Protein AF-A0A1G8TS94-F1 (afdb_monomer)

Secondary structure (DSSP, 8-state):
--------TTHHHHHHHIIIIIHHHHHHHHHHHHHHHHHHHHHHH-HHHHHS-HHHHHHHHIIIIIHHHHHHHHHHHHHH-S-HHHHHHHHHHHHHHHHHHHHHH-----TTTHHHHHHHHHHHHHHHHHHHHHHHIIIIIHHHHH-

Sequence (147 aa):
MFERWHRPGIETDREYLLRFGALPALATIVAMAVCFGAVAGVLFVRDGLIVDSVVTQVIALVVMYVVPLFVVGLWTGVRDGLAAAPALAASTTPIVVFVLALAAFGGPVLTAVESPLLVVGAVVFWSLVCGVGNVVGATVLGPRLRG

Solvent-accessible surface area (backbone atoms only — not comparable to full-atom values): 7584 Å² total; per-residue (Å²): 132,94,82,77,87,77,78,65,81,58,65,54,52,50,54,46,45,37,63,38,32,51,48,33,25,50,48,27,54,52,39,27,54,51,34,41,50,52,52,50,51,44,43,77,77,42,47,65,66,39,72,76,32,73,68,40,40,51,50,49,50,40,46,36,61,46,47,24,37,26,51,43,10,22,52,44,3,44,74,63,32,86,52,60,58,32,33,52,30,30,26,48,36,63,56,53,54,48,54,51,48,30,71,74,72,62,59,85,91,56,55,98,62,59,49,58,52,52,51,53,51,50,44,52,52,37,35,48,42,7,41,52,17,15,49,46,13,31,68,60,49,28,57,68,78,73,108

Nearest PDB structures (foldseek):
  5gas-assembly1_Q  TM=3.781E-01  e=9.360E+00  Thermus thermophilus

Radius of gyration: 18.82 Å; Cα contacts (8 Å, |Δi|>4): 164; chains: 1; bounding box: 49×45×59 Å

Organism: NCBI:txid890420

Foldseek 3Di:
DDPDPPDPPPVVVVVCCCLLAVVLLVQLVVQLVVLLVVLVVCCVVPVCQQPVDPVNVVVSCCSNQQVSLLQSLLVCLLVVNLDLSSLLNNLCNVLVVVVVCCVVPNDPPDDPPVVVVVSVVSSVVSSVSSNVSNNCNNPPVNVVVVD

Structure (mmCIF, N/CA/C/O backbone):
data_AF-A0A1G8TS94-F1
#
_entry.id   AF-A0A1G8TS94-F1
#
loop_
_atom_site.group_PDB
_atom_site.id
_atom_site.type_symbol
_atom_site.label_atom_id
_atom_site.label_alt_id
_atom_site.label_comp_id
_atom_site.label_asym_id
_atom_site.label_entity_id
_atom_site.label_seq_id
_atom_site.pdbx_PDB_ins_code
_atom_site.Cartn_x
_atom_site.Cartn_y
_atom_site.Cartn_z
_atom_site.occupancy
_atom_site.B_iso_or_equiv
_atom_site.auth_seq_id
_atom_site.auth_comp_id
_atom_site.auth_asym_id
_atom_site.auth_atom_id
_atom_site.pdbx_PDB_model_num
ATOM 1 N N . MET A 1 1 ? 27.772 4.750 -35.993 1.00 39.28 1 MET A N 1
ATOM 2 C CA . MET A 1 1 ? 26.896 5.598 -36.826 1.00 39.28 1 MET A CA 1
ATOM 3 C C . MET A 1 1 ? 25.478 5.347 -36.349 1.00 39.28 1 MET A C 1
ATOM 5 O O . MET A 1 1 ? 25.007 4.220 -36.415 1.00 39.28 1 MET A O 1
ATOM 9 N N . PHE A 1 2 ? 24.917 6.337 -35.659 1.00 48.34 2 PHE A N 1
ATOM 10 C CA . PHE A 1 2 ? 23.696 6.237 -34.865 1.00 48.34 2 PHE A CA 1
ATOM 11 C C . PHE A 1 2 ? 22.461 6.302 -35.766 1.00 48.34 2 PHE A C 1
ATOM 13 O O . PHE A 1 2 ? 21.890 7.368 -35.962 1.00 48.34 2 PHE A O 1
ATOM 20 N N . GLU A 1 3 ? 22.034 5.161 -36.292 1.00 53.28 3 GLU A N 1
ATOM 21 C CA . GLU A 1 3 ? 20.748 5.040 -36.976 1.00 53.28 3 GLU A CA 1
ATOM 22 C C . GLU A 1 3 ? 19.903 3.976 -36.294 1.00 53.28 3 GLU A C 1
ATOM 24 O O . GLU A 1 3 ? 19.966 2.792 -36.603 1.00 53.28 3 GLU A O 1
ATOM 29 N N . ARG A 1 4 ? 19.121 4.440 -35.319 1.00 39.97 4 ARG A N 1
ATOM 30 C CA . ARG A 1 4 ? 17.792 3.924 -34.975 1.00 39.97 4 ARG A CA 1
ATOM 31 C C . ARG A 1 4 ? 17.086 4.988 -34.140 1.00 39.97 4 ARG A C 1
ATOM 33 O O . ARG A 1 4 ? 16.790 4.812 -32.965 1.00 39.97 4 ARG A O 1
ATOM 40 N N . TRP A 1 5 ? 16.811 6.121 -34.780 1.00 50.12 5 TRP A N 1
ATOM 41 C CA . TRP A 1 5 ? 15.727 6.999 -34.352 1.00 50.12 5 TRP A CA 1
ATOM 42 C C . TRP A 1 5 ? 14.406 6.305 -34.686 1.00 50.12 5 TRP A C 1
ATOM 44 O O . TRP A 1 5 ? 13.736 6.627 -35.662 1.00 50.12 5 TRP A O 1
ATOM 54 N N . HIS A 1 6 ? 14.051 5.304 -33.886 1.00 45.97 6 HIS A N 1
ATOM 55 C CA . HIS A 1 6 ? 12.678 4.841 -33.826 1.00 45.97 6 HIS A CA 1
ATOM 56 C C . HIS A 1 6 ? 11.936 5.854 -32.951 1.00 45.97 6 HIS A C 1
ATOM 58 O O . HIS A 1 6 ? 12.112 5.876 -31.736 1.00 45.97 6 HIS A O 1
ATOM 64 N N . ARG A 1 7 ? 11.153 6.746 -33.566 1.00 56.31 7 ARG A N 1
ATOM 65 C CA . ARG A 1 7 ? 10.142 7.533 -32.851 1.00 56.31 7 ARG A CA 1
ATOM 66 C C . ARG A 1 7 ? 8.773 6.864 -33.018 1.00 56.31 7 ARG A C 1
ATOM 68 O O . ARG A 1 7 ? 8.095 7.161 -33.996 1.00 56.31 7 ARG A O 1
ATOM 75 N N . PRO A 1 8 ? 8.320 6.056 -32.046 1.00 45.66 8 PRO A N 1
ATOM 76 C CA . PRO A 1 8 ? 6.911 5.884 -31.725 1.00 45.66 8 PRO A CA 1
ATOM 77 C C . PRO A 1 8 ? 6.620 6.716 -30.465 1.00 45.66 8 PRO A C 1
ATOM 79 O O . PRO A 1 8 ? 6.578 6.208 -29.348 1.00 45.66 8 PRO A O 1
ATOM 82 N N . GLY A 1 9 ? 6.539 8.038 -30.621 1.00 50.69 9 GLY A N 1
ATOM 83 C CA . GLY A 1 9 ? 6.660 8.984 -29.500 1.00 50.69 9 GLY A CA 1
ATOM 84 C C . GLY A 1 9 ? 5.403 9.237 -28.659 1.00 50.69 9 GLY A C 1
ATOM 85 O O . GLY A 1 9 ? 5.478 10.045 -27.751 1.00 50.69 9 GLY A O 1
ATOM 86 N N . ILE A 1 10 ? 4.253 8.617 -28.952 1.00 50.97 10 ILE A N 1
ATOM 87 C CA . ILE A 1 10 ? 3.003 8.849 -28.190 1.00 50.97 10 ILE A CA 1
ATOM 88 C C . ILE A 1 10 ? 2.403 7.536 -27.669 1.00 50.97 10 ILE A C 1
ATOM 90 O O . ILE A 1 10 ? 1.930 7.484 -26.535 1.00 50.97 10 ILE A O 1
ATOM 94 N N . GLU A 1 11 ? 2.466 6.447 -28.442 1.00 52.62 11 GLU A N 1
ATOM 95 C CA . GLU A 1 11 ? 2.015 5.126 -27.971 1.00 52.62 11 GLU A CA 1
ATOM 96 C C . GLU A 1 11 ? 2.919 4.559 -26.874 1.00 52.62 11 GLU A C 1
ATOM 98 O O . GLU A 1 11 ? 2.406 4.088 -25.859 1.00 52.62 11 GLU A O 1
ATOM 103 N N . THR A 1 12 ? 4.242 4.702 -27.016 1.00 60.91 12 THR A N 1
ATOM 104 C CA . THR A 1 12 ? 5.206 4.262 -25.994 1.00 60.91 12 THR A CA 1
ATOM 105 C C . THR A 1 12 ? 5.047 5.057 -24.701 1.00 60.91 12 THR A C 1
ATOM 107 O O . THR A 1 12 ? 5.072 4.471 -23.625 1.00 60.91 12 THR A O 1
ATOM 110 N N . ASP A 1 13 ? 4.803 6.369 -24.793 1.00 71.69 13 ASP A N 1
ATOM 111 C CA . ASP A 1 13 ? 4.583 7.221 -23.618 1.00 71.69 13 ASP A CA 1
ATOM 112 C C . ASP A 1 13 ? 3.267 6.883 -22.913 1.00 71.69 13 ASP A C 1
ATOM 114 O O . ASP A 1 13 ? 3.229 6.800 -21.688 1.00 71.69 13 ASP A O 1
ATOM 118 N N . ARG A 1 14 ? 2.184 6.617 -23.656 1.00 75.38 14 ARG A N 1
ATOM 119 C CA . ARG A 1 14 ? 0.903 6.215 -23.059 1.00 75.38 14 ARG A CA 1
ATOM 120 C C . ARG A 1 14 ? 1.000 4.859 -22.368 1.00 75.38 14 ARG A C 1
ATOM 122 O O . ARG A 1 14 ? 0.538 4.731 -21.238 1.00 75.38 14 ARG A O 1
ATOM 129 N N . GLU A 1 15 ? 1.574 3.852 -23.021 1.00 78.31 15 GLU A N 1
ATOM 130 C CA . GLU A 1 15 ? 1.735 2.521 -22.427 1.00 78.31 15 GLU A CA 1
ATOM 131 C C . GLU A 1 15 ? 2.671 2.562 -21.212 1.00 78.31 15 GLU A C 1
ATOM 133 O O . GLU A 1 15 ? 2.386 1.947 -20.183 1.00 78.31 15 GLU A O 1
ATOM 138 N N . TYR A 1 16 ? 3.729 3.372 -21.283 1.00 76.06 16 TYR A N 1
ATOM 139 C CA . TYR A 1 16 ? 4.635 3.616 -20.169 1.00 76.06 16 TYR A CA 1
ATOM 140 C C . TYR A 1 16 ? 3.926 4.299 -18.990 1.00 76.06 16 TYR A C 1
ATOM 142 O O . TYR A 1 16 ? 3.988 3.806 -17.865 1.00 76.06 16 TYR A O 1
ATOM 150 N N . LEU A 1 17 ? 3.182 5.383 -19.227 1.00 77.25 17 LEU A N 1
ATOM 151 C CA . LEU A 1 17 ? 2.414 6.076 -18.185 1.00 77.25 17 LEU A CA 1
ATOM 152 C C . LEU A 1 17 ? 1.328 5.183 -17.577 1.00 77.25 17 LEU A C 1
ATOM 154 O O . LEU A 1 17 ? 1.092 5.222 -16.368 1.00 77.25 17 LEU A O 1
ATOM 158 N N . LEU A 1 18 ? 0.682 4.348 -18.393 1.00 81.94 18 LEU A N 1
ATOM 159 C CA . LEU A 1 18 ? -0.291 3.377 -17.908 1.00 81.94 18 LEU A CA 1
ATOM 160 C C . LEU A 1 18 ? 0.378 2.339 -17.010 1.00 81.94 18 LEU A C 1
ATOM 162 O O . LEU A 1 18 ? -0.089 2.119 -15.898 1.00 81.94 18 LEU A O 1
ATOM 166 N N . ARG A 1 19 ? 1.479 1.732 -17.457 1.00 78.12 19 ARG A N 1
ATOM 167 C CA . ARG A 1 19 ? 2.147 0.641 -16.744 1.00 78.12 19 ARG A CA 1
ATOM 168 C C . ARG A 1 19 ? 2.864 1.099 -15.476 1.00 78.12 19 ARG A C 1
ATOM 170 O O . ARG A 1 19 ? 2.758 0.429 -14.455 1.00 78.12 19 ARG A O 1
ATOM 177 N N . PHE A 1 20 ? 3.567 2.226 -15.531 1.00 79.38 20 PHE A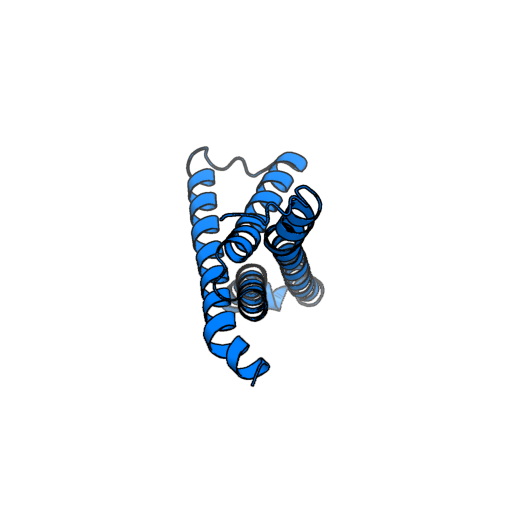 N 1
ATOM 178 C CA . PHE A 1 20 ? 4.391 2.718 -14.424 1.00 79.38 20 PHE A CA 1
ATOM 179 C C . PHE A 1 20 ? 3.678 3.749 -13.536 1.00 79.38 20 PHE A C 1
ATOM 181 O O . PHE A 1 20 ? 4.186 4.060 -12.462 1.00 79.38 20 PHE A O 1
ATOM 188 N N . GLY A 1 21 ? 2.512 4.260 -13.951 1.00 78.81 21 GLY A N 1
ATOM 189 C CA . GLY A 1 21 ? 1.735 5.258 -13.208 1.00 78.81 21 GLY A CA 1
ATOM 190 C C . GLY A 1 21 ? 0.310 4.807 -12.886 1.00 78.81 21 GLY A C 1
ATOM 191 O O . GLY A 1 21 ? -0.025 4.577 -11.724 1.00 78.81 21 GLY A O 1
ATOM 192 N N . ALA A 1 22 ? -0.541 4.666 -13.906 1.00 83.56 22 ALA A N 1
ATOM 193 C CA . ALA A 1 22 ? -1.978 4.455 -13.702 1.00 83.56 22 ALA A CA 1
ATOM 194 C C . ALA A 1 22 ? -2.327 3.076 -13.114 1.00 83.56 22 ALA A C 1
ATOM 196 O O . ALA A 1 22 ? -3.202 2.984 -12.257 1.00 83.56 22 ALA A O 1
ATOM 197 N N . LEU A 1 23 ? -1.657 2.004 -13.551 1.00 85.69 23 LEU A N 1
ATOM 198 C CA . LEU A 1 23 ? -1.927 0.643 -13.075 1.00 85.69 23 LEU A CA 1
ATOM 199 C C . LEU A 1 23 ? -1.571 0.466 -11.591 1.00 85.69 23 LEU A C 1
ATOM 201 O O . LEU A 1 23 ? -2.420 -0.032 -10.854 1.00 85.69 23 LEU A O 1
ATOM 205 N N . PRO A 1 24 ? -0.377 0.888 -11.122 1.00 85.00 24 PRO A N 1
ATOM 206 C CA . PRO A 1 24 ? -0.035 0.856 -9.701 1.00 85.00 24 PRO A CA 1
ATOM 207 C C . PRO A 1 24 ? -0.986 1.704 -8.855 1.00 85.00 24 PRO A C 1
ATOM 209 O O . PRO A 1 24 ? -1.444 1.248 -7.811 1.00 85.00 24 PRO A O 1
ATOM 212 N N . ALA A 1 25 ? -1.347 2.898 -9.335 1.00 84.69 25 ALA A N 1
ATOM 213 C CA . ALA A 1 25 ? -2.303 3.769 -8.657 1.00 84.69 25 ALA A CA 1
ATOM 214 C C . ALA A 1 25 ? -3.683 3.106 -8.510 1.00 84.69 25 ALA A C 1
ATOM 216 O O . ALA A 1 25 ? -4.236 3.032 -7.411 1.00 84.69 25 ALA A O 1
ATOM 217 N N . LEU A 1 26 ? -4.223 2.558 -9.603 1.00 86.75 26 LEU A N 1
ATOM 218 C CA . LEU A 1 26 ? -5.510 1.866 -9.591 1.00 86.75 26 LEU A CA 1
ATOM 219 C C . LEU A 1 26 ? -5.473 0.623 -8.694 1.00 86.75 26 LEU A C 1
ATOM 221 O O . LEU A 1 26 ? -6.419 0.384 -7.946 1.00 86.75 26 LEU A O 1
ATOM 225 N N . ALA A 1 27 ? -4.377 -0.139 -8.729 1.00 88.06 27 ALA A N 1
ATOM 226 C CA . ALA A 1 27 ? -4.184 -1.294 -7.861 1.00 88.06 27 ALA A CA 1
ATOM 227 C C . ALA A 1 27 ? -4.236 -0.899 -6.377 1.00 88.06 27 ALA A C 1
ATOM 229 O O . ALA A 1 27 ? -4.909 -1.577 -5.601 1.00 88.06 27 ALA A O 1
ATOM 230 N N . THR A 1 28 ? -3.613 0.223 -5.992 1.00 88.44 28 THR A N 1
ATOM 231 C CA . THR A 1 28 ? -3.721 0.764 -4.628 1.00 88.44 28 THR A CA 1
ATOM 232 C C . THR A 1 28 ? -5.154 1.113 -4.259 1.00 88.44 28 THR A C 1
ATOM 234 O O . THR A 1 28 ? -5.616 0.700 -3.197 1.00 88.44 28 THR A O 1
ATOM 237 N N . ILE A 1 29 ? -5.880 1.824 -5.127 1.00 87.12 29 ILE A N 1
ATOM 238 C CA . ILE A 1 29 ? -7.274 2.216 -4.858 1.00 87.12 29 ILE A CA 1
ATOM 239 C C . ILE A 1 29 ? -8.144 0.979 -4.630 1.00 87.12 29 ILE A C 1
ATOM 241 O O . ILE A 1 29 ? -8.881 0.915 -3.648 1.00 87.12 29 ILE A O 1
ATOM 245 N N . VAL A 1 30 ? -8.033 -0.019 -5.509 1.00 89.81 30 VAL A N 1
ATOM 246 C CA . VAL A 1 30 ? -8.808 -1.261 -5.407 1.00 89.81 30 VAL A CA 1
ATOM 247 C C . VAL A 1 30 ? -8.443 -2.029 -4.137 1.00 89.81 30 VAL A C 1
ATOM 249 O O . VAL A 1 30 ? -9.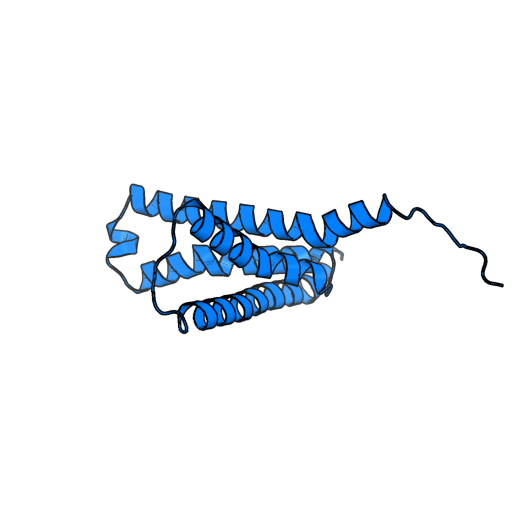338 -2.453 -3.409 1.00 89.81 30 VAL A O 1
ATOM 252 N N . ALA A 1 31 ? -7.152 -2.176 -3.829 1.00 89.44 31 ALA A N 1
ATOM 253 C CA . ALA A 1 31 ? -6.705 -2.881 -2.630 1.00 89.44 31 ALA A CA 1
ATOM 254 C C . ALA A 1 31 ? -7.211 -2.203 -1.346 1.00 89.44 31 ALA A C 1
ATOM 256 O O . ALA A 1 31 ? -7.710 -2.880 -0.446 1.00 89.44 31 ALA A O 1
ATOM 257 N N . MET A 1 32 ? -7.146 -0.869 -1.278 1.00 89.69 32 MET A N 1
ATOM 258 C CA . MET A 1 32 ? -7.693 -0.119 -0.148 1.00 89.69 32 MET A CA 1
ATOM 259 C C . MET A 1 32 ? -9.207 -0.295 -0.051 1.00 89.69 32 MET A C 1
ATOM 261 O O . MET A 1 32 ? -9.696 -0.644 1.018 1.00 89.69 32 MET A O 1
ATOM 265 N N . ALA A 1 33 ? -9.948 -0.139 -1.152 1.00 87.38 33 ALA A N 1
ATOM 266 C CA . ALA A 1 33 ? -11.402 -0.301 -1.156 1.00 87.38 33 ALA A CA 1
ATOM 267 C C . ALA A 1 33 ? -11.839 -1.685 -0.646 1.00 87.38 33 ALA A C 1
ATOM 269 O O . ALA A 1 33 ? -12.777 -1.783 0.145 1.00 87.38 33 ALA A O 1
ATOM 270 N N . VAL A 1 34 ? -11.129 -2.748 -1.039 1.00 90.88 34 VAL A N 1
ATOM 271 C CA . VAL A 1 34 ? -11.389 -4.115 -0.565 1.00 90.88 34 VAL A CA 1
ATOM 272 C C . VAL A 1 34 ? -11.140 -4.238 0.940 1.00 90.88 34 VAL A C 1
ATOM 274 O O . VAL A 1 34 ? -12.009 -4.726 1.662 1.00 90.88 34 VAL A O 1
ATOM 277 N N . CYS A 1 35 ? -9.988 -3.780 1.435 1.00 89.00 35 CYS A N 1
ATOM 278 C CA . CYS A 1 35 ? -9.656 -3.872 2.859 1.00 89.00 35 CYS A CA 1
ATOM 279 C C . CYS A 1 35 ? -10.589 -3.027 3.738 1.00 89.00 35 CYS A C 1
ATOM 281 O O . CYS A 1 35 ? -11.035 -3.497 4.785 1.00 89.00 35 CYS A O 1
ATOM 283 N N . PHE A 1 36 ? -10.942 -1.821 3.292 1.00 87.00 36 PHE A N 1
ATOM 284 C CA . PHE A 1 36 ? -11.947 -0.986 3.949 1.00 87.00 36 PHE A CA 1
ATOM 285 C C . PHE A 1 36 ? -13.318 -1.652 3.967 1.00 87.00 36 PHE A C 1
ATOM 287 O O . PHE A 1 36 ? -13.939 -1.722 5.023 1.00 87.00 36 PHE A O 1
ATOM 294 N N . GLY A 1 37 ? -13.781 -2.170 2.827 1.00 87.06 37 GLY A N 1
ATOM 295 C CA . GLY A 1 37 ? -15.069 -2.854 2.731 1.00 87.06 37 GLY A CA 1
ATOM 296 C C . GLY A 1 37 ? -15.148 -4.075 3.646 1.00 87.06 37 GLY A C 1
ATOM 297 O O . GLY A 1 37 ? -16.165 -4.281 4.303 1.00 87.06 37 GLY A O 1
ATOM 298 N N . ALA A 1 38 ? -14.061 -4.844 3.756 1.00 88.00 38 ALA A N 1
ATOM 299 C CA . ALA A 1 38 ? -13.984 -5.987 4.659 1.00 88.00 38 ALA A CA 1
ATOM 300 C C . ALA A 1 38 ? -14.114 -5.567 6.132 1.00 88.00 38 ALA A C 1
ATOM 302 O O . ALA A 1 38 ? -14.953 -6.106 6.852 1.00 88.00 38 ALA A O 1
ATOM 303 N N . VAL A 1 39 ? -13.329 -4.580 6.578 1.00 86.56 39 VAL A N 1
ATOM 304 C CA . VAL A 1 39 ? -13.382 -4.092 7.968 1.00 86.56 39 VAL A CA 1
ATOM 305 C C . VAL A 1 39 ? -14.726 -3.425 8.276 1.00 86.56 39 VAL A C 1
ATOM 307 O O . VAL A 1 39 ? -15.311 -3.686 9.325 1.00 86.56 39 VAL A O 1
ATOM 310 N N . ALA A 1 40 ? -15.262 -2.627 7.350 1.00 86.00 40 ALA A N 1
ATOM 311 C CA . ALA A 1 40 ? -16.584 -2.020 7.484 1.00 86.00 40 ALA A CA 1
ATOM 312 C C . ALA A 1 40 ? -17.690 -3.081 7.577 1.00 86.00 40 ALA A C 1
ATOM 314 O O . ALA A 1 40 ? -18.566 -2.983 8.431 1.00 86.00 40 ALA A O 1
ATOM 315 N N . GLY A 1 41 ? -17.628 -4.134 6.758 1.00 86.88 41 GLY A N 1
ATOM 316 C CA . GLY A 1 41 ? -18.554 -5.263 6.841 1.00 86.88 41 GLY A CA 1
ATOM 317 C C . GLY A 1 41 ? -18.518 -5.948 8.209 1.00 86.88 41 GLY A C 1
ATOM 318 O O . GLY A 1 41 ? -19.569 -6.256 8.765 1.00 86.88 41 GLY A O 1
ATOM 319 N N . VAL A 1 42 ? -17.329 -6.122 8.797 1.00 84.94 42 VAL A N 1
ATOM 320 C CA . VAL A 1 42 ? -17.197 -6.655 10.164 1.00 84.94 42 VAL A CA 1
ATOM 321 C C . VAL A 1 42 ? -17.842 -5.719 11.185 1.00 84.94 42 VAL A C 1
ATOM 323 O O . VAL A 1 42 ? -18.579 -6.205 12.037 1.00 84.94 42 VAL A O 1
ATOM 326 N N . LEU A 1 43 ? -17.646 -4.400 11.070 1.00 85.25 43 LEU A N 1
ATOM 327 C CA . LEU A 1 43 ? -18.302 -3.418 11.943 1.00 85.25 43 LEU A CA 1
ATOM 328 C C . LEU A 1 43 ? -19.833 -3.493 11.865 1.00 85.25 43 LEU A C 1
ATOM 330 O O . LEU A 1 43 ? -20.492 -3.428 12.897 1.00 85.25 43 LEU A O 1
ATOM 334 N N . PHE A 1 44 ? -20.403 -3.682 10.670 1.00 84.56 44 PHE A N 1
ATOM 335 C CA . PHE A 1 44 ? -21.857 -3.801 10.501 1.00 84.56 44 PHE A CA 1
ATOM 336 C C . PHE A 1 44 ? -22.448 -5.073 11.122 1.00 84.56 44 PHE A C 1
ATOM 338 O O . PHE A 1 44 ? -23.621 -5.083 11.488 1.00 84.56 44 PHE A O 1
ATOM 345 N N . VAL A 1 45 ? -21.666 -6.150 11.224 1.00 89.25 45 VAL A N 1
ATOM 346 C CA . VAL A 1 45 ? -22.136 -7.445 11.746 1.00 89.25 45 VAL A CA 1
ATOM 347 C C . VAL A 1 45 ? -21.792 -7.622 13.231 1.00 89.25 45 VAL A C 1
ATOM 349 O O . VAL A 1 45 ? -22.515 -8.311 13.952 1.00 89.25 45 VAL A O 1
ATOM 352 N N . ARG A 1 46 ? -20.672 -7.051 13.692 1.00 83.06 46 ARG A N 1
ATOM 353 C CA . ARG A 1 46 ? -20.097 -7.221 15.038 1.00 83.06 46 ARG A CA 1
ATOM 354 C C . ARG A 1 46 ? -19.328 -5.961 15.466 1.00 83.06 46 ARG A C 1
ATOM 356 O O . ARG A 1 46 ? -18.096 -5.972 15.501 1.00 83.06 46 ARG A O 1
ATOM 363 N N . ASP A 1 47 ? -20.039 -4.899 15.827 1.00 75.38 47 ASP A N 1
ATOM 364 C CA . ASP A 1 47 ? -19.442 -3.618 16.236 1.00 75.38 47 ASP A CA 1
ATOM 365 C C . ASP A 1 47 ? -18.462 -3.752 17.420 1.00 75.38 47 ASP A C 1
ATOM 367 O O . ASP A 1 47 ? -17.322 -3.286 17.336 1.00 75.38 47 ASP A O 1
ATOM 371 N N . GLY A 1 48 ? -18.842 -4.490 18.467 1.00 69.81 48 GLY A N 1
ATOM 372 C CA . GLY A 1 48 ? -18.040 -4.654 19.681 1.00 69.81 48 GLY A CA 1
ATOM 373 C C . GLY A 1 48 ? -16.706 -5.371 19.460 1.00 69.81 48 GLY A C 1
ATOM 374 O O . GLY A 1 48 ? -15.745 -5.160 20.193 1.00 69.81 48 GLY A O 1
ATOM 375 N N . LEU A 1 49 ? -16.571 -6.162 18.389 1.00 75.56 49 LEU A N 1
ATOM 376 C CA . LEU A 1 49 ? -15.314 -6.859 18.105 1.00 75.56 49 LEU A CA 1
ATOM 377 C C . LEU A 1 49 ? -14.187 -5.871 17.776 1.00 75.56 49 LEU A C 1
ATOM 379 O O . LEU A 1 49 ? -13.049 -6.085 18.187 1.00 75.56 49 LEU A O 1
ATOM 383 N N . ILE A 1 50 ? -14.492 -4.791 17.054 1.00 74.44 50 ILE A N 1
ATOM 384 C CA . ILE A 1 50 ? -13.502 -3.781 16.662 1.00 74.44 50 ILE A CA 1
ATOM 385 C C . ILE A 1 50 ? -13.506 -2.604 17.635 1.00 74.44 50 ILE A C 1
ATOM 387 O O . ILE A 1 50 ? -12.437 -2.089 17.935 1.00 74.44 50 ILE A O 1
ATOM 391 N N . VAL A 1 51 ? -14.662 -2.169 18.141 1.00 81.94 51 VAL A N 1
ATOM 392 C CA . VAL A 1 51 ? -14.738 -0.943 18.952 1.00 81.94 51 VAL A CA 1
ATOM 393 C C . VAL A 1 51 ? -14.268 -1.169 20.393 1.00 81.94 51 VAL A C 1
ATOM 395 O O . VAL A 1 51 ? -13.612 -0.286 20.941 1.00 81.94 51 VAL A O 1
ATOM 398 N N . ASP A 1 52 ? -14.487 -2.350 20.976 1.00 86.06 52 ASP A N 1
ATOM 3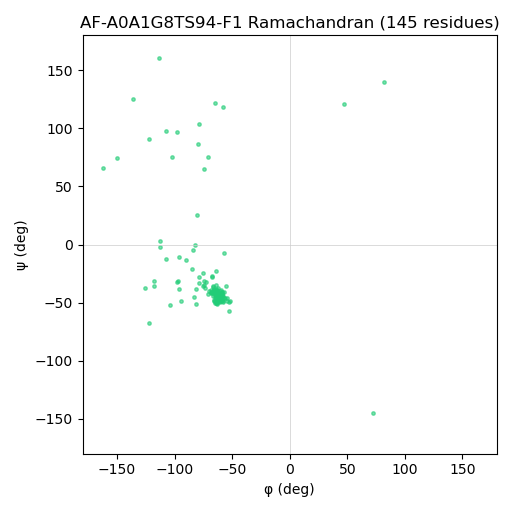99 C CA . ASP A 1 52 ? -14.265 -2.566 22.417 1.00 86.06 52 ASP A CA 1
ATOM 400 C C . ASP A 1 52 ? -12.810 -2.897 22.795 1.00 86.06 52 ASP A C 1
ATOM 402 O O . ASP A 1 52 ? -12.481 -3.021 23.976 1.00 86.06 52 ASP A O 1
ATOM 406 N N . SER A 1 53 ? -11.910 -3.052 21.820 1.00 87.69 53 SER A N 1
ATOM 407 C CA . SER A 1 53 ? -10.517 -3.426 22.075 1.00 87.69 53 SER A CA 1
ATOM 408 C C . SER A 1 53 ? -9.537 -2.609 21.243 1.00 87.69 53 SER A C 1
ATOM 410 O O . SER A 1 53 ? -9.562 -2.604 20.016 1.00 87.69 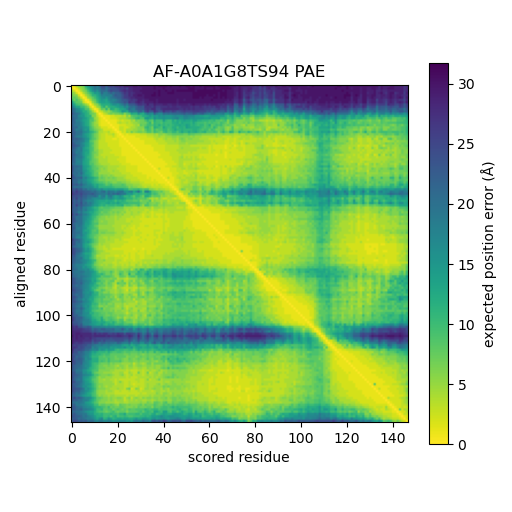53 SER A O 1
ATOM 412 N N . VAL A 1 54 ? -8.580 -1.975 21.926 1.00 90.19 54 VAL A N 1
ATOM 413 C CA . VAL A 1 54 ? -7.486 -1.221 21.288 1.00 90.19 54 VAL A CA 1
ATOM 414 C C . VAL A 1 54 ? -6.712 -2.101 20.303 1.00 90.19 54 VAL A C 1
ATOM 416 O O . VAL A 1 54 ? -6.306 -1.642 19.239 1.00 90.19 54 VAL A O 1
ATOM 419 N N . VAL A 1 55 ? -6.540 -3.388 20.618 1.00 88.69 55 VAL A N 1
ATOM 420 C CA . VAL A 1 55 ? -5.821 -4.329 19.750 1.00 88.69 55 VAL A CA 1
ATOM 421 C C . VAL A 1 55 ? -6.564 -4.532 18.432 1.00 88.69 55 VAL A C 1
ATOM 423 O O . VAL A 1 55 ? -5.943 -4.489 17.371 1.00 88.69 55 VAL A O 1
ATOM 426 N N . THR A 1 56 ? -7.883 -4.726 18.468 1.00 86.62 56 THR A N 1
ATOM 427 C CA . THR A 1 56 ? -8.666 -4.947 17.246 1.00 86.62 56 THR A CA 1
ATOM 428 C C . THR A 1 56 ? -8.812 -3.666 16.430 1.00 86.62 56 THR A C 1
ATOM 430 O O . THR A 1 56 ? -8.748 -3.744 15.205 1.00 86.62 56 THR A O 1
ATOM 433 N N . GLN A 1 57 ? -8.873 -2.490 17.067 1.00 84.62 57 GLN A N 1
ATOM 434 C CA . GLN A 1 57 ? -8.775 -1.197 16.375 1.00 84.62 57 GLN A CA 1
ATOM 435 C C . GLN A 1 57 ? -7.441 -1.039 15.637 1.00 84.62 57 GLN A C 1
ATOM 437 O O . GLN A 1 57 ? -7.424 -0.700 14.454 1.00 84.62 57 GLN A O 1
ATOM 442 N N . VAL A 1 58 ? -6.314 -1.328 16.297 1.00 89.25 58 VAL A N 1
ATOM 443 C CA . VAL A 1 58 ? -4.984 -1.250 15.669 1.00 89.25 58 VAL A CA 1
ATOM 444 C C . VAL A 1 58 ? -4.876 -2.230 14.502 1.00 89.25 58 VAL A C 1
ATOM 446 O O . VAL A 1 58 ? -4.417 -1.848 13.428 1.00 89.25 58 VAL A O 1
ATOM 449 N N . ILE A 1 59 ? -5.345 -3.469 14.669 1.00 88.25 59 ILE A N 1
ATOM 450 C CA . ILE A 1 59 ? -5.367 -4.460 13.585 1.00 88.25 59 ILE A CA 1
ATOM 451 C C . ILE A 1 59 ? -6.226 -3.965 12.418 1.00 88.25 59 ILE A C 1
ATOM 453 O O . ILE A 1 59 ? -5.787 -4.035 11.272 1.00 88.25 59 ILE A O 1
ATOM 457 N N . ALA A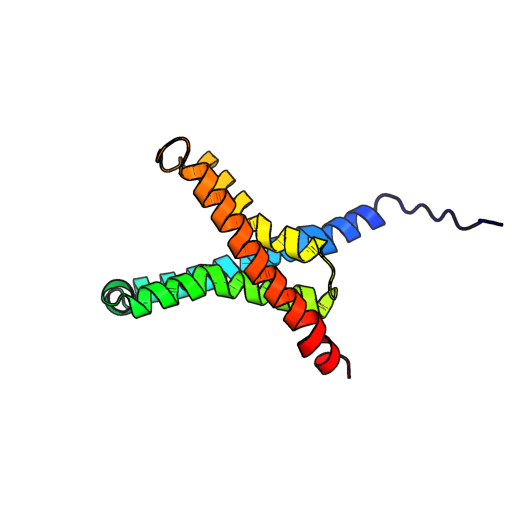 1 60 ? -7.414 -3.424 12.689 1.00 87.94 60 ALA A N 1
ATOM 458 C CA . ALA A 1 60 ? -8.293 -2.872 11.666 1.00 87.94 60 ALA A CA 1
ATOM 459 C C . ALA A 1 60 ? -7.602 -1.740 10.888 1.00 87.94 60 ALA A C 1
ATOM 461 O O . ALA A 1 60 ? -7.623 -1.741 9.658 1.00 87.94 60 ALA A O 1
ATOM 462 N N . LEU A 1 61 ? -6.919 -0.821 11.577 1.00 87.06 61 LEU A N 1
ATOM 463 C CA . LEU A 1 61 ? -6.145 0.248 10.940 1.00 87.06 61 LEU A CA 1
ATOM 464 C C . LEU A 1 61 ? -5.002 -0.304 10.077 1.00 87.06 61 LEU A C 1
ATOM 466 O O . LEU A 1 61 ? -4.823 0.128 8.939 1.00 87.06 61 LEU A O 1
ATOM 470 N N . VAL A 1 62 ? -4.255 -1.292 10.573 1.00 88.06 62 VAL A N 1
ATOM 471 C CA . VAL A 1 62 ? -3.189 -1.949 9.800 1.00 88.06 62 VAL A CA 1
ATOM 472 C C . VAL A 1 62 ? -3.758 -2.605 8.540 1.00 88.06 62 VAL A C 1
ATOM 474 O O . VAL A 1 62 ? -3.207 -2.426 7.453 1.00 88.06 62 VAL A O 1
ATOM 477 N N . VAL A 1 63 ? -4.883 -3.311 8.653 1.00 90.00 63 VAL A N 1
ATOM 478 C CA . VAL A 1 63 ? -5.549 -3.957 7.515 1.00 90.00 63 VAL A CA 1
ATOM 479 C C . VAL A 1 63 ? -6.049 -2.931 6.502 1.00 90.00 63 VAL A C 1
ATOM 481 O O . VAL A 1 63 ? -5.884 -3.146 5.307 1.00 90.00 63 VAL A O 1
ATOM 484 N N . MET A 1 64 ? -6.626 -1.814 6.944 1.00 87.44 64 MET A N 1
ATOM 485 C CA . MET A 1 64 ? -7.183 -0.799 6.043 1.00 87.44 64 MET A CA 1
ATOM 486 C C . MET A 1 64 ? -6.117 0.042 5.338 1.00 87.44 64 MET A C 1
ATOM 488 O O . MET A 1 64 ? -6.313 0.425 4.186 1.00 87.44 64 MET A O 1
ATOM 492 N N . TYR A 1 65 ? -4.999 0.336 6.009 1.00 84.69 65 TYR A N 1
ATOM 493 C CA . TYR A 1 65 ? -4.046 1.342 5.530 1.00 84.69 65 TYR A CA 1
ATOM 494 C C . TYR A 1 65 ? -2.652 0.799 5.213 1.00 84.69 65 TYR A C 1
ATOM 496 O O . TYR A 1 65 ? -2.000 1.318 4.314 1.00 84.69 65 TYR A O 1
ATOM 504 N N . VAL A 1 66 ? -2.168 -0.231 5.911 1.00 88.56 66 VAL A N 1
ATOM 505 C CA . VAL A 1 66 ? -0.792 -0.740 5.737 1.00 88.56 66 VAL A CA 1
ATOM 506 C C . VAL A 1 66 ? -0.759 -1.902 4.750 1.00 88.56 66 VAL A C 1
ATOM 508 O O . VAL A 1 66 ? 0.039 -1.900 3.812 1.00 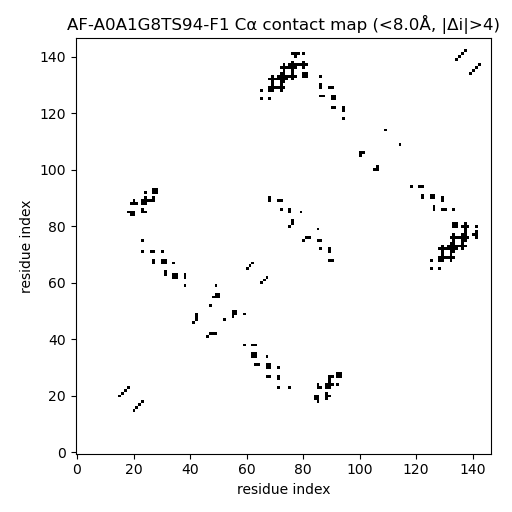88.56 66 VAL A O 1
ATOM 511 N N . VAL A 1 67 ? -1.646 -2.882 4.932 1.00 90.25 67 VAL A N 1
ATOM 512 C CA . VAL A 1 67 ? -1.693 -4.092 4.097 1.00 90.25 67 VAL A CA 1
ATOM 513 C C . VAL A 1 67 ? -1.859 -3.776 2.603 1.00 90.25 67 VAL A C 1
ATOM 515 O O . VAL A 1 67 ? -1.085 -4.328 1.820 1.00 90.25 67 VAL A O 1
ATOM 518 N N . PRO A 1 68 ? -2.763 -2.874 2.165 1.00 89.56 68 PRO A N 1
ATOM 519 C CA . PRO A 1 68 ? -2.953 -2.590 0.743 1.00 89.56 68 PRO A CA 1
ATOM 520 C C . PRO A 1 68 ? -1.682 -2.073 0.072 1.00 89.56 68 PRO A C 1
ATOM 522 O O . PRO A 1 68 ? -1.285 -2.568 -0.980 1.00 89.56 68 PRO A O 1
ATOM 525 N N . LEU A 1 69 ? -1.005 -1.118 0.714 1.00 89.50 69 LEU A N 1
ATOM 526 C CA . LEU A 1 69 ? 0.222 -0.514 0.198 1.00 89.50 69 LEU A CA 1
ATOM 527 C C . LEU A 1 69 ? 1.367 -1.516 0.145 1.00 89.50 69 LEU A C 1
ATOM 529 O O . LEU A 1 69 ? 2.119 -1.546 -0.826 1.00 89.50 69 LEU A O 1
ATOM 533 N N . PHE A 1 70 ? 1.479 -2.366 1.163 1.00 89.81 70 PHE A N 1
ATOM 534 C CA . PHE A 1 70 ? 2.488 -3.413 1.178 1.00 89.81 70 PHE A CA 1
ATOM 535 C C . PHE A 1 70 ? 2.250 -4.440 0.064 1.00 89.81 70 PHE A C 1
ATOM 537 O O . PHE A 1 70 ? 3.186 -4.805 -0.645 1.00 89.81 70 PHE A O 1
ATOM 544 N N . VAL A 1 71 ? 0.999 -4.866 -0.138 1.00 92.50 71 VAL A N 1
ATOM 545 C CA . VAL A 1 71 ? 0.609 -5.818 -1.191 1.00 92.50 71 VAL A CA 1
ATOM 546 C C . VAL A 1 71 ? 0.857 -5.243 -2.585 1.00 92.50 71 VAL A C 1
ATOM 548 O O . VAL A 1 71 ? 1.406 -5.933 -3.443 1.00 92.50 71 VAL A O 1
ATOM 551 N N . VAL A 1 72 ? 0.505 -3.978 -2.820 1.00 90.50 72 VAL A N 1
ATOM 552 C CA . VAL A 1 72 ? 0.754 -3.316 -4.111 1.00 90.50 72 VAL A CA 1
ATOM 553 C C . VAL A 1 72 ? 2.251 -3.103 -4.327 1.00 90.50 72 VAL A C 1
ATOM 555 O O . VAL A 1 72 ? 2.756 -3.347 -5.423 1.00 90.50 72 VAL A O 1
ATOM 558 N N . GLY A 1 73 ? 2.987 -2.748 -3.271 1.00 88.00 73 GLY A N 1
ATOM 559 C CA . GLY A 1 73 ? 4.444 -2.743 -3.261 1.00 88.00 73 GLY A CA 1
ATOM 560 C C . GLY A 1 73 ? 5.009 -4.0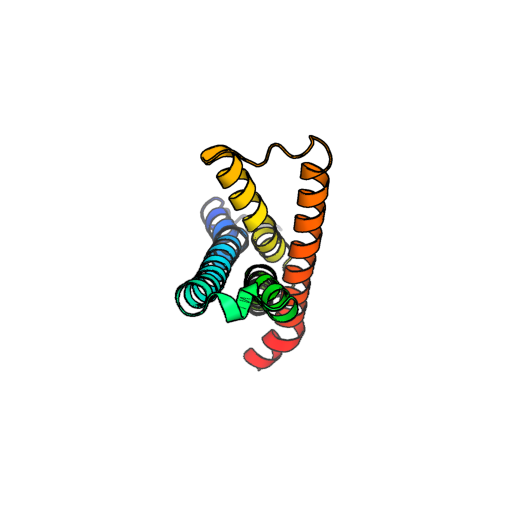87 -3.716 1.00 88.00 73 GLY A C 1
ATOM 561 O O . GLY A 1 73 ? 5.701 -4.145 -4.726 1.00 88.00 73 GLY A O 1
ATOM 562 N N . LEU A 1 74 ? 4.649 -5.184 -3.044 1.00 91.00 74 LEU A N 1
ATOM 563 C CA . LEU A 1 74 ? 5.065 -6.543 -3.416 1.00 91.00 74 LEU A CA 1
ATOM 564 C C . LEU A 1 74 ? 4.779 -6.848 -4.884 1.00 91.00 74 LEU A C 1
ATOM 566 O O . LEU A 1 74 ? 5.653 -7.318 -5.610 1.00 91.00 74 LEU A O 1
ATOM 570 N N . TRP A 1 75 ? 3.561 -6.559 -5.331 1.00 90.50 75 TRP A N 1
ATOM 571 C CA . TRP A 1 75 ? 3.121 -6.826 -6.692 1.00 90.50 75 TRP A CA 1
ATOM 572 C C . TRP A 1 75 ? 3.921 -6.033 -7.738 1.00 90.50 75 TRP A C 1
ATOM 574 O O . TRP A 1 75 ? 4.382 -6.629 -8.716 1.00 90.50 75 TRP A O 1
ATOM 584 N N . THR A 1 76 ? 4.160 -4.733 -7.517 1.00 89.25 76 THR A N 1
ATOM 585 C CA . THR A 1 76 ? 5.033 -3.927 -8.396 1.00 89.25 76 THR A CA 1
ATOM 586 C C . THR A 1 76 ? 6.467 -4.451 -8.385 1.00 89.25 76 THR A C 1
ATOM 588 O O . THR A 1 76 ? 7.083 -4.553 -9.441 1.00 89.25 76 THR A O 1
ATOM 591 N N . GLY A 1 77 ? 6.975 -4.878 -7.225 1.00 85.38 77 GLY A N 1
ATOM 592 C CA . GLY A 1 77 ? 8.308 -5.465 -7.087 1.00 85.38 77 GLY A CA 1
ATOM 593 C C . GLY A 1 77 ? 8.480 -6.743 -7.906 1.00 85.38 77 GLY A C 1
ATOM 594 O O . GLY A 1 77 ? 9.464 -6.910 -8.624 1.00 85.38 77 GLY A O 1
ATOM 595 N N . VAL A 1 78 ? 7.492 -7.640 -7.858 1.00 87.75 78 VAL A N 1
ATOM 596 C CA . VAL A 1 78 ? 7.507 -8.893 -8.632 1.00 87.75 78 VAL A CA 1
ATOM 597 C C . VAL A 1 78 ? 7.443 -8.634 -10.138 1.00 87.75 78 VAL A C 1
ATOM 599 O O . VAL A 1 78 ? 8.097 -9.337 -10.918 1.00 87.75 78 VAL A O 1
ATOM 602 N N . ARG A 1 79 ? 6.638 -7.657 -10.570 1.00 84.00 79 ARG A N 1
ATOM 603 C CA . ARG A 1 79 ? 6.396 -7.385 -11.994 1.00 84.00 79 ARG A CA 1
ATOM 604 C C . ARG A 1 79 ? 7.496 -6.556 -12.636 1.00 84.00 79 ARG A C 1
ATOM 606 O O . ARG A 1 79 ? 8.038 -6.963 -13.662 1.00 84.00 79 ARG A O 1
ATOM 613 N N . ASP A 1 80 ? 7.838 -5.438 -12.015 1.00 82.19 80 ASP A N 1
ATOM 614 C CA . ASP A 1 80 ? 8.675 -4.398 -12.611 1.00 82.19 80 ASP A CA 1
ATOM 615 C C . ASP A 1 80 ? 10.044 -4.270 -11.912 1.00 82.19 80 ASP A C 1
ATOM 617 O O . ASP A 1 80 ? 10.865 -3.436 -12.292 1.00 82.19 80 ASP A O 1
ATOM 621 N N . GLY A 1 81 ? 10.336 -5.130 -10.928 1.00 82.12 81 GLY A N 1
ATOM 622 C CA . GLY A 1 81 ? 11.600 -5.129 -10.194 1.00 82.12 81 GLY A CA 1
ATOM 623 C C . GLY A 1 81 ? 11.714 -3.934 -9.245 1.00 82.12 81 GLY A C 1
ATOM 624 O O . GLY A 1 81 ? 10.724 -3.479 -8.679 1.00 82.12 81 GLY A O 1
ATOM 625 N N . LEU A 1 82 ? 12.928 -3.400 -9.089 1.00 82.31 82 LEU A N 1
ATOM 626 C CA . LEU A 1 82 ? 13.226 -2.257 -8.208 1.00 82.31 82 LEU A CA 1
ATOM 627 C C . LEU A 1 82 ? 12.881 -0.891 -8.835 1.00 82.31 82 LEU A C 1
ATOM 629 O O . LEU A 1 82 ? 13.495 0.126 -8.513 1.00 82.31 82 LEU A O 1
ATOM 633 N N . ALA A 1 83 ? 11.935 -0.850 -9.775 1.00 77.94 83 ALA A N 1
ATOM 634 C CA . ALA A 1 83 ? 11.519 0.396 -10.401 1.00 77.94 83 ALA A CA 1
ATOM 635 C C . ALA A 1 83 ? 10.858 1.324 -9.363 1.00 77.94 83 ALA A C 1
ATOM 637 O O . ALA A 1 83 ? 9.844 0.980 -8.757 1.00 77.94 83 ALA A O 1
ATOM 638 N N . ALA A 1 84 ? 11.409 2.530 -9.190 1.00 71.81 84 ALA A N 1
ATOM 639 C CA . ALA A 1 84 ? 10.906 3.500 -8.214 1.00 71.81 84 ALA A CA 1
ATOM 640 C C . ALA A 1 84 ? 9.588 4.170 -8.645 1.00 71.81 84 ALA A C 1
ATOM 642 O O . ALA A 1 84 ? 8.760 4.498 -7.799 1.00 71.81 84 ALA A O 1
ATOM 643 N N . ALA A 1 85 ? 9.369 4.358 -9.952 1.00 74.38 85 ALA A N 1
ATOM 644 C CA . ALA A 1 85 ? 8.192 5.062 -10.469 1.00 74.38 85 ALA A CA 1
ATOM 645 C C . ALA A 1 85 ? 6.847 4.385 -10.099 1.00 74.38 85 ALA A C 1
ATOM 647 O O . ALA A 1 85 ? 5.983 5.084 -9.568 1.00 74.38 85 ALA A O 1
ATOM 648 N N . PRO A 1 86 ? 6.672 3.052 -10.244 1.00 73.06 86 PRO A N 1
ATOM 649 C CA . PRO A 1 86 ? 5.467 2.350 -9.791 1.00 73.06 86 PRO A CA 1
ATOM 650 C C . PRO A 1 86 ? 5.216 2.459 -8.290 1.00 73.06 86 PRO A C 1
ATOM 652 O O . PRO A 1 86 ? 4.074 2.631 -7.869 1.00 73.06 86 PRO A O 1
ATOM 655 N N . ALA A 1 87 ? 6.276 2.370 -7.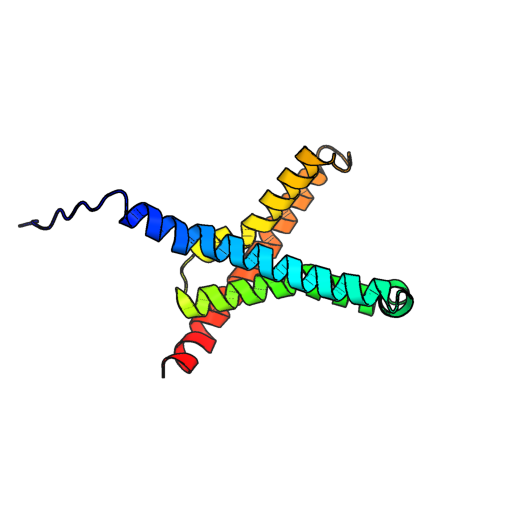482 1.00 73.00 87 ALA A N 1
ATOM 656 C CA . ALA A 1 87 ? 6.170 2.445 -6.030 1.00 73.00 87 ALA A CA 1
ATOM 657 C C . ALA A 1 87 ? 5.743 3.848 -5.570 1.00 73.00 87 ALA A C 1
ATOM 659 O O . ALA A 1 87 ? 4.882 3.974 -4.702 1.00 73.00 87 ALA A O 1
ATOM 660 N N . LEU A 1 88 ? 6.285 4.898 -6.198 1.00 74.69 88 LEU A N 1
ATOM 661 C CA . LEU A 1 88 ? 5.895 6.286 -5.934 1.00 74.69 88 LEU A CA 1
ATOM 662 C C . LEU A 1 88 ? 4.461 6.580 -6.387 1.00 74.69 88 LEU A C 1
ATOM 664 O O . LEU A 1 88 ? 3.711 7.238 -5.666 1.00 74.69 88 LEU A O 1
ATOM 668 N N . ALA A 1 89 ? 4.050 6.080 -7.556 1.00 77.19 89 ALA A N 1
ATOM 669 C CA . ALA A 1 89 ? 2.672 6.215 -8.021 1.00 77.19 89 ALA A CA 1
ATOM 670 C C . ALA A 1 89 ? 1.694 5.525 -7.053 1.00 77.19 89 ALA A C 1
ATOM 672 O O . ALA A 1 89 ? 0.706 6.123 -6.627 1.00 77.19 89 ALA A O 1
ATOM 673 N N . ALA A 1 90 ? 2.006 4.297 -6.630 1.00 77.94 90 ALA A N 1
ATOM 674 C CA . ALA A 1 90 ? 1.194 3.546 -5.681 1.00 77.94 90 ALA A CA 1
ATOM 675 C C . ALA A 1 90 ? 1.091 4.231 -4.306 1.00 77.94 90 ALA A C 1
ATOM 677 O O . ALA A 1 90 ? -0.003 4.266 -3.743 1.00 77.94 90 ALA A O 1
ATOM 678 N N . SER A 1 91 ? 2.184 4.792 -3.774 1.00 77.81 91 SER A N 1
ATOM 679 C CA . SER A 1 91 ? 2.206 5.382 -2.427 1.00 77.81 91 SER A CA 1
ATOM 680 C C . SER A 1 91 ? 1.587 6.774 -2.333 1.00 77.81 91 SER A C 1
ATOM 682 O O . SER A 1 91 ? 1.069 7.144 -1.280 1.00 77.81 91 SER A O 1
ATOM 684 N N . THR A 1 92 ? 1.620 7.550 -3.417 1.00 78.00 92 THR A N 1
ATOM 685 C CA . THR A 1 92 ? 1.065 8.916 -3.454 1.00 78.00 92 THR A CA 1
ATOM 686 C C . THR A 1 92 ? -0.432 8.944 -3.755 1.00 78.00 92 THR A C 1
ATOM 688 O O . THR A 1 92 ? -1.123 9.898 -3.393 1.00 78.00 92 THR A O 1
ATOM 691 N N . THR A 1 93 ? -0.964 7.876 -4.354 1.00 80.44 93 THR A N 1
ATOM 692 C CA . THR A 1 93 ? -2.374 7.779 -4.754 1.00 80.44 93 THR A CA 1
ATOM 693 C C . THR A 1 93 ? -3.369 8.036 -3.614 1.00 80.44 93 THR A C 1
ATOM 695 O O . THR A 1 93 ? -4.290 8.830 -3.814 1.00 80.44 93 THR A O 1
ATOM 698 N N . PRO A 1 94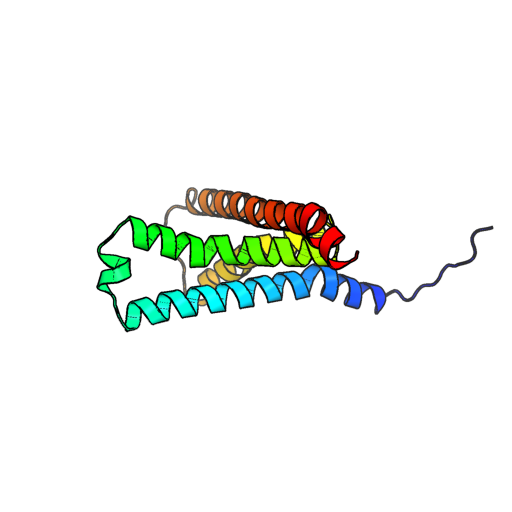 ? -3.216 7.464 -2.405 1.00 73.56 94 PRO A N 1
ATOM 699 C CA . PRO A 1 94 ? -4.196 7.680 -1.344 1.00 73.56 94 PRO A CA 1
ATOM 700 C C . PRO A 1 94 ? -4.207 9.128 -0.830 1.00 73.56 94 PRO A C 1
ATOM 702 O O . PRO A 1 94 ? -5.259 9.610 -0.420 1.00 73.56 94 PRO A O 1
ATOM 705 N N . ILE A 1 95 ? -3.083 9.860 -0.918 1.00 76.88 95 ILE A N 1
ATOM 706 C CA . ILE A 1 95 ? -3.044 11.300 -0.605 1.00 76.88 95 ILE A CA 1
ATOM 707 C C . ILE A 1 95 ? -3.868 12.085 -1.616 1.00 76.88 95 ILE A C 1
ATOM 709 O O . ILE A 1 95 ? -4.649 12.945 -1.226 1.00 76.88 95 ILE A O 1
ATOM 713 N N . VAL A 1 96 ? -3.730 11.775 -2.907 1.00 77.62 96 VAL A N 1
ATOM 714 C CA . VAL A 1 96 ? -4.509 12.439 -3.959 1.00 77.62 96 VAL A CA 1
ATOM 715 C C . VAL A 1 96 ? -6.000 12.185 -3.751 1.00 77.62 96 VAL A C 1
ATOM 717 O O . VAL A 1 96 ? -6.784 13.130 -3.756 1.00 77.62 96 VAL A O 1
ATOM 720 N N . VAL A 1 97 ? -6.392 10.933 -3.493 1.00 76.25 97 VAL A N 1
ATOM 721 C CA . VAL A 1 97 ? -7.790 10.574 -3.206 1.00 76.25 97 VAL A CA 1
ATOM 722 C C . VAL A 1 97 ? -8.301 11.299 -1.960 1.00 76.25 97 VAL A C 1
ATOM 724 O O . VAL A 1 97 ? -9.407 11.832 -1.982 1.00 76.25 97 VAL A O 1
ATOM 727 N N . PHE A 1 98 ? -7.492 11.381 -0.903 1.00 74.25 98 PHE A N 1
ATOM 728 C CA . PHE A 1 98 ? -7.844 12.099 0.320 1.00 74.25 98 PHE A CA 1
ATOM 729 C C . PHE A 1 98 ? -8.037 13.602 0.072 1.00 74.25 98 PHE A C 1
ATOM 731 O O . PHE A 1 98 ? -9.073 14.147 0.435 1.00 74.25 98 PHE A O 1
ATOM 738 N N . VAL A 1 99 ? -7.098 14.267 -0.610 1.00 74.81 99 VAL A N 1
ATOM 739 C CA . VAL A 1 99 ? -7.198 15.697 -0.960 1.00 74.81 99 VAL A CA 1
ATOM 740 C C . VAL A 1 99 ? -8.438 15.974 -1.813 1.00 74.81 99 VAL A C 1
ATOM 742 O O . VAL A 1 99 ? -9.164 16.929 -1.541 1.00 74.81 99 VAL A O 1
ATOM 745 N N . LEU A 1 100 ? -8.718 15.127 -2.809 1.00 74.94 100 LEU A N 1
ATOM 746 C CA . LEU A 1 100 ? -9.916 15.247 -3.644 1.00 74.94 100 LEU A CA 1
ATOM 747 C C . LEU A 1 100 ? -11.202 15.047 -2.834 1.00 74.94 100 LEU A C 1
ATOM 749 O O . LEU A 1 100 ? -12.160 15.792 -3.026 1.00 74.94 100 LEU A O 1
ATOM 753 N N . ALA A 1 101 ? -11.223 14.085 -1.910 1.00 67.94 101 ALA A N 1
ATOM 754 C CA . ALA A 1 101 ? -12.368 13.853 -1.035 1.00 67.94 101 ALA A CA 1
ATOM 755 C C . ALA A 1 101 ? -12.627 15.051 -0.109 1.00 67.94 101 ALA A C 1
ATOM 757 O O . ALA A 1 101 ? -13.769 15.491 0.010 1.00 67.94 101 ALA A O 1
ATOM 758 N N . LEU A 1 102 ? -11.580 15.635 0.483 1.00 70.12 102 LEU A N 1
ATOM 759 C CA . LEU A 1 102 ? -11.706 16.847 1.298 1.00 70.12 102 LEU A CA 1
ATOM 760 C C . LEU A 1 102 ? -12.209 18.039 0.475 1.00 70.12 102 LEU A C 1
ATOM 762 O O . LEU A 1 102 ? -13.046 18.803 0.952 1.00 70.12 102 LEU A O 1
ATOM 766 N N . ALA A 1 103 ? -11.727 18.192 -0.762 1.00 70.00 103 ALA A N 1
ATOM 767 C CA . ALA A 1 103 ? -12.177 19.250 -1.662 1.00 70.00 103 ALA A CA 1
ATOM 768 C C . ALA A 1 103 ? -13.648 19.078 -2.083 1.00 70.00 103 ALA A C 1
ATOM 770 O O . ALA A 1 103 ? -14.362 20.067 -2.222 1.00 70.00 103 ALA A O 1
ATOM 771 N N . ALA A 1 104 ? -14.104 17.836 -2.273 1.00 71.19 104 ALA A N 1
ATOM 772 C CA . ALA A 1 104 ? -15.459 17.529 -2.727 1.00 71.19 104 ALA A CA 1
ATOM 773 C C . ALA A 1 104 ? -16.510 17.554 -1.605 1.00 71.19 104 ALA A C 1
ATOM 775 O O . ALA A 1 104 ? -17.634 17.993 -1.837 1.00 71.19 104 ALA A O 1
ATOM 776 N N . PHE A 1 105 ? -16.166 17.081 -0.403 1.00 72.38 105 PHE A N 1
ATOM 777 C CA . PHE A 1 105 ? -17.123 16.868 0.694 1.00 72.38 105 PHE A CA 1
ATOM 778 C C . PHE A 1 105 ? -16.917 17.802 1.895 1.00 72.38 105 PHE A C 1
ATOM 780 O O . PHE A 1 105 ? -17.703 17.764 2.840 1.00 72.38 105 PHE A O 1
ATOM 787 N N . GLY A 1 106 ? -15.897 18.663 1.851 1.00 62.47 106 GLY A N 1
ATOM 788 C CA . GLY A 1 106 ? -15.464 19.462 2.993 1.00 62.47 106 GLY A CA 1
ATOM 789 C C . GLY A 1 106 ? -14.567 18.649 3.930 1.00 62.47 106 GLY A C 1
ATOM 790 O O . GLY A 1 106 ? -14.779 17.459 4.155 1.00 62.47 106 GLY A O 1
ATOM 791 N N . GLY A 1 107 ? -13.520 19.288 4.454 1.00 60.78 107 GLY A N 1
ATOM 792 C CA . GLY A 1 107 ? -12.513 18.645 5.299 1.00 60.78 107 GLY A CA 1
ATOM 793 C C . GLY A 1 107 ? -12.513 19.141 6.744 1.00 60.78 107 GLY A C 1
ATOM 794 O O . GLY A 1 107 ? -12.999 20.245 7.002 1.00 60.78 107 GLY A O 1
ATOM 795 N N . PRO A 1 108 ? -11.937 18.377 7.694 1.00 53.00 108 PRO A N 1
ATOM 796 C CA . PRO A 1 108 ? -11.736 18.858 9.052 1.00 53.00 108 PRO A CA 1
ATOM 797 C C . PRO A 1 108 ? -10.880 20.127 9.012 1.00 53.00 108 PRO A C 1
ATOM 799 O O . PRO A 1 108 ? -9.730 20.100 8.575 1.00 53.00 108 PRO A O 1
ATOM 802 N N . VAL A 1 109 ? -11.440 21.245 9.474 1.00 49.00 109 VAL A N 1
ATOM 803 C CA . VAL A 1 109 ? -10.723 22.507 9.698 1.00 49.00 109 VAL A CA 1
ATOM 804 C C . VAL A 1 109 ? -9.877 22.348 10.965 1.00 49.00 109 VAL A C 1
ATOM 806 O O . VAL A 1 109 ? -10.149 22.951 11.997 1.00 49.00 109 VAL A O 1
ATOM 809 N N . LEU A 1 110 ? -8.892 21.454 10.935 1.00 49.34 110 LEU A N 1
ATOM 810 C CA . LEU A 1 110 ? -7.975 21.237 12.049 1.00 49.34 110 LEU A CA 1
ATOM 811 C C . LEU A 1 110 ? -6.622 21.826 11.656 1.00 49.34 110 LEU A C 1
ATOM 813 O O . LEU A 1 110 ? -5.881 21.229 10.884 1.00 49.34 110 LEU A O 1
ATOM 817 N N . THR A 1 111 ? -6.417 23.058 12.140 1.00 48.88 111 THR A N 1
ATOM 818 C CA . THR A 1 111 ? -5.175 23.851 12.220 1.00 48.88 111 THR A CA 1
ATOM 819 C C . THR A 1 111 ? -4.318 23.897 10.939 1.00 48.88 111 THR A C 1
ATOM 821 O O . THR A 1 111 ? -3.795 22.906 10.436 1.00 48.88 111 THR A O 1
ATOM 824 N N . ALA A 1 112 ? -4.087 25.108 10.416 1.00 53.31 112 ALA A N 1
ATOM 825 C CA . ALA A 1 112 ? -3.380 25.348 9.148 1.00 53.31 112 ALA A CA 1
ATOM 826 C C . ALA A 1 112 ? -1.942 24.772 9.059 1.00 53.31 112 ALA A C 1
ATOM 828 O O . ALA A 1 112 ? -1.339 24.810 7.990 1.00 53.31 112 ALA A O 1
ATOM 829 N N . VAL A 1 113 ? -1.392 24.240 10.157 1.00 55.50 113 VAL A N 1
ATOM 830 C CA . VAL A 1 113 ? -0.015 23.733 10.266 1.00 55.50 113 VAL A CA 1
ATOM 831 C C . VAL A 1 113 ? 0.050 22.230 10.580 1.00 55.50 113 VAL A C 1
ATOM 833 O O . VAL A 1 113 ? 0.921 21.547 10.041 1.00 55.50 113 VAL A O 1
ATOM 836 N N . GLU A 1 114 ? -0.869 21.670 11.379 1.00 58.16 114 GLU A N 1
ATOM 837 C CA . GLU A 1 114 ? -0.833 20.233 11.712 1.00 58.16 114 GLU A CA 1
ATOM 838 C C . GLU A 1 114 ? -1.317 19.379 10.540 1.00 58.16 114 GLU A C 1
ATOM 840 O O . GLU A 1 114 ? -0.741 18.328 10.265 1.00 58.16 114 GLU A O 1
ATOM 845 N N . SER A 1 115 ? -2.305 19.866 9.784 1.00 63.41 115 SER A N 1
ATOM 846 C CA . SER A 1 115 ? -2.811 19.179 8.592 1.00 63.41 115 SER A CA 1
ATOM 847 C C . SER A 1 115 ? -1.711 18.918 7.540 1.00 63.41 115 SER A C 1
ATOM 849 O O . SER A 1 115 ? -1.555 17.767 7.126 1.00 63.41 115 SER A O 1
ATOM 851 N N . PRO A 1 116 ? -0.876 19.904 7.142 1.00 67.19 116 PRO A N 1
ATOM 852 C CA . PRO A 1 116 ? 0.273 19.653 6.267 1.00 67.19 116 PRO A CA 1
ATOM 853 C C . PRO A 1 116 ? 1.292 18.654 6.827 1.00 67.19 116 PRO A C 1
ATOM 855 O O . PRO A 1 116 ? 1.757 17.783 6.093 1.00 67.19 116 PRO A O 1
ATOM 858 N N . LEU A 1 117 ? 1.640 18.751 8.116 1.00 71.81 117 LEU A N 1
ATOM 859 C CA . LEU A 1 117 ? 2.622 17.856 8.740 1.00 71.81 117 LEU A CA 1
ATOM 860 C C . LEU A 1 117 ? 2.127 16.407 8.786 1.00 71.81 117 LEU A C 1
ATOM 862 O O . LEU A 1 117 ? 2.890 15.489 8.485 1.00 71.81 117 LEU A O 1
ATOM 866 N N . LEU A 1 118 ? 0.847 16.200 9.101 1.00 69.75 118 LEU A N 1
ATOM 867 C CA . LEU A 1 118 ? 0.216 14.881 9.088 1.00 69.75 118 LEU A CA 1
ATOM 868 C C . LEU A 1 118 ? 0.162 14.294 7.677 1.00 69.75 118 LEU A C 1
ATOM 870 O O . LEU A 1 118 ? 0.445 13.111 7.501 1.00 69.75 118 LEU A O 1
ATOM 874 N N . VAL A 1 119 ? -0.127 15.118 6.664 1.00 73.12 119 VAL A N 1
ATOM 875 C CA . VAL A 1 119 ? -0.086 14.689 5.259 1.00 73.12 119 VAL A CA 1
ATOM 876 C C . VAL A 1 119 ? 1.329 14.267 4.867 1.00 73.12 119 VAL A C 1
ATOM 878 O O . VAL A 1 119 ? 1.501 13.181 4.321 1.00 73.12 119 VAL A O 1
ATOM 881 N N . VAL A 1 120 ? 2.354 15.062 5.187 1.00 74.94 120 VAL A N 1
ATOM 882 C CA . VAL A 1 120 ? 3.756 14.706 4.905 1.00 74.94 120 VAL A CA 1
ATOM 883 C C . VAL A 1 120 ? 4.148 13.414 5.623 1.00 74.94 120 VAL A C 1
ATOM 885 O O . VAL A 1 120 ? 4.730 12.523 5.004 1.00 74.94 120 VAL A O 1
ATOM 888 N N . GLY A 1 121 ? 3.785 13.270 6.899 1.00 78.75 121 GLY A N 1
ATOM 889 C CA . GLY A 1 121 ? 4.016 12.047 7.666 1.00 78.75 121 GLY A CA 1
ATOM 890 C C . GLY A 1 121 ? 3.356 10.823 7.026 1.00 78.75 121 GLY A C 1
ATOM 891 O O . GLY A 1 121 ? 4.007 9.789 6.871 1.00 78.75 121 GLY A O 1
ATOM 892 N N . ALA A 1 122 ? 2.104 10.954 6.580 1.00 75.75 122 ALA A N 1
ATOM 893 C CA . ALA A 1 122 ? 1.386 9.896 5.874 1.00 75.75 122 ALA A CA 1
ATOM 894 C C . ALA A 1 122 ? 2.066 9.532 4.546 1.00 75.75 122 ALA A C 1
ATOM 896 O O . ALA A 1 122 ? 2.266 8.350 4.274 1.00 75.75 122 ALA A O 1
ATOM 897 N N . VAL A 1 123 ? 2.502 10.524 3.757 1.00 79.94 123 VAL A N 1
ATOM 898 C CA . VAL A 1 123 ? 3.232 10.302 2.495 1.00 79.94 123 VAL A CA 1
ATOM 899 C C . VAL A 1 123 ? 4.500 9.498 2.733 1.00 79.94 123 VAL A C 1
ATOM 901 O O . VAL A 1 123 ? 4.749 8.515 2.031 1.00 79.94 123 VAL A O 1
ATOM 904 N N . VAL A 1 124 ? 5.300 9.903 3.719 1.00 83.50 124 VAL A N 1
ATOM 905 C CA . VAL A 1 124 ? 6.559 9.231 4.048 1.00 83.50 124 VAL A CA 1
ATOM 906 C C . VAL A 1 124 ? 6.282 7.805 4.503 1.00 83.50 124 VAL A C 1
ATOM 908 O O . VAL A 1 124 ? 6.858 6.866 3.955 1.00 83.50 124 VAL A O 1
ATOM 911 N N . PHE A 1 125 ? 5.363 7.622 5.451 1.00 85.62 125 PHE A N 1
ATOM 912 C CA . PHE A 1 125 ? 5.029 6.307 5.983 1.00 85.62 125 PHE A CA 1
ATOM 913 C C . PHE A 1 125 ? 4.512 5.356 4.895 1.00 85.62 125 PHE A C 1
ATOM 915 O O . PHE A 1 125 ? 5.015 4.243 4.749 1.00 85.62 125 PHE A O 1
ATOM 922 N N . TRP A 1 126 ? 3.565 5.799 4.070 1.00 85.69 126 TRP A N 1
ATOM 923 C CA . TRP A 1 126 ? 3.001 4.990 2.989 1.00 85.69 126 TRP A CA 1
ATOM 924 C C . TRP A 1 126 ? 4.009 4.673 1.888 1.00 85.69 126 TRP A C 1
ATOM 926 O O . TRP A 1 126 ? 4.028 3.552 1.375 1.00 85.69 126 TRP A O 1
ATOM 936 N N . SER A 1 127 ? 4.895 5.617 1.571 1.00 83.06 127 SER A N 1
ATOM 937 C CA . SER A 1 127 ? 5.991 5.387 0.624 1.00 83.06 127 SER A CA 1
ATOM 938 C C . SER A 1 127 ? 6.988 4.364 1.147 1.00 83.06 127 SER A C 1
ATOM 940 O O . SER A 1 127 ? 7.428 3.509 0.382 1.00 83.06 127 SER A O 1
ATOM 942 N N . LEU A 1 128 ? 7.293 4.384 2.447 1.00 87.56 128 LEU A N 1
ATOM 943 C CA . LEU A 1 128 ? 8.139 3.368 3.071 1.00 87.56 128 LEU A CA 1
ATOM 944 C C . LEU A 1 128 ? 7.478 1.990 3.025 1.00 87.56 128 LEU A C 1
ATOM 946 O O . LEU A 1 128 ? 8.110 1.039 2.580 1.00 87.56 128 LEU A O 1
ATOM 950 N N . VAL A 1 129 ? 6.206 1.872 3.414 1.00 89.12 129 VAL A N 1
ATOM 951 C CA . VAL A 1 129 ? 5.478 0.590 3.384 1.00 89.12 129 VAL A CA 1
ATOM 952 C C . VAL A 1 129 ? 5.442 0.009 1.968 1.00 89.12 129 VAL A C 1
ATOM 954 O O . VAL A 1 129 ? 5.776 -1.162 1.765 1.00 89.12 129 VAL A O 1
ATOM 957 N N . CYS A 1 130 ? 5.089 0.830 0.977 1.00 87.56 130 CYS A N 1
ATOM 958 C CA . CYS A 1 130 ? 5.053 0.411 -0.420 1.00 87.56 130 CYS A CA 1
ATOM 959 C C . CYS A 1 130 ? 6.455 0.066 -0.948 1.00 87.56 130 CYS A C 1
ATOM 961 O O . CYS A 1 130 ? 6.625 -0.933 -1.646 1.00 87.56 130 CYS A O 1
ATOM 963 N N . GLY A 1 131 ? 7.471 0.855 -0.591 1.00 86.69 131 GLY A N 1
ATOM 964 C CA . GLY A 1 131 ? 8.863 0.620 -0.970 1.00 86.69 131 GLY A CA 1
ATOM 965 C C . GLY A 1 131 ? 9.421 -0.678 -0.388 1.00 86.69 131 GLY A C 1
ATOM 966 O O . GLY A 1 131 ? 10.031 -1.457 -1.114 1.00 86.69 131 GLY A O 1
ATOM 967 N N . VAL A 1 132 ? 9.150 -0.971 0.887 1.00 89.62 132 VAL A N 1
ATOM 968 C CA . VAL A 1 132 ? 9.526 -2.248 1.517 1.00 89.62 132 VAL A CA 1
ATOM 969 C C . VAL A 1 132 ? 8.837 -3.407 0.802 1.00 89.62 132 VAL A C 1
ATOM 971 O O . VAL A 1 132 ? 9.501 -4.382 0.456 1.00 89.62 132 VAL A O 1
ATOM 974 N N . GLY A 1 133 ? 7.536 -3.289 0.512 1.00 87.94 133 GLY A N 1
ATOM 975 C CA . GLY A 1 133 ? 6.824 -4.269 -0.306 1.00 87.94 133 GLY A CA 1
ATOM 976 C C . GLY A 1 133 ? 7.512 -4.482 -1.656 1.00 87.94 133 GLY A C 1
ATOM 977 O O . GLY A 1 133 ? 7.802 -5.615 -2.021 1.00 87.94 133 GLY A O 1
ATOM 978 N N . ASN A 1 134 ? 7.855 -3.407 -2.367 1.00 89.25 134 ASN A N 1
ATOM 979 C CA . ASN A 1 134 ? 8.531 -3.476 -3.663 1.00 89.25 134 ASN A CA 1
ATOM 980 C C . ASN A 1 134 ? 9.884 -4.189 -3.583 1.00 89.25 134 ASN A C 1
ATOM 982 O O . ASN A 1 134 ? 10.129 -5.120 -4.349 1.00 89.25 134 ASN A O 1
ATOM 986 N N . VAL A 1 135 ? 10.716 -3.841 -2.601 1.00 88.94 135 VAL A N 1
ATOM 987 C CA . VAL A 1 135 ? 12.011 -4.494 -2.381 1.00 88.94 135 VAL A CA 1
ATOM 988 C C . VAL A 1 135 ? 11.827 -5.985 -2.108 1.00 88.94 135 VAL A C 1
ATOM 990 O O . VAL A 1 135 ? 12.482 -6.806 -2.752 1.00 88.94 135 VAL A O 1
ATOM 993 N N . VAL A 1 136 ? 10.912 -6.364 -1.212 1.00 90.19 136 VAL A N 1
ATOM 994 C CA . VAL A 1 136 ? 10.630 -7.777 -0.903 1.00 90.19 136 VAL A CA 1
ATOM 995 C C . VAL A 1 136 ? 10.103 -8.512 -2.141 1.00 90.19 136 VAL A C 1
ATOM 997 O O . VAL A 1 136 ? 10.549 -9.619 -2.448 1.00 90.19 136 VAL A O 1
ATOM 1000 N N . GLY A 1 137 ? 9.203 -7.886 -2.897 1.00 87.75 137 GLY A N 1
ATOM 1001 C CA . GLY A 1 137 ? 8.642 -8.437 -4.126 1.00 87.75 137 GLY A CA 1
ATOM 1002 C C . GLY A 1 137 ? 9.713 -8.687 -5.182 1.00 87.75 137 GLY A C 1
ATOM 1003 O O . GLY A 1 137 ? 9.759 -9.767 -5.764 1.00 87.75 137 GLY A O 1
ATOM 1004 N N . ALA A 1 138 ? 10.615 -7.729 -5.384 1.00 87.00 138 ALA A N 1
ATOM 1005 C CA . ALA A 1 138 ? 11.665 -7.800 -6.393 1.00 87.00 138 ALA A CA 1
ATOM 1006 C C . ALA A 1 138 ? 12.796 -8.771 -6.027 1.00 87.00 138 ALA A C 1
ATOM 1008 O O . ALA A 1 138 ? 13.332 -9.443 -6.905 1.00 87.00 138 ALA A O 1
ATOM 1009 N N . THR A 1 139 ? 13.170 -8.847 -4.747 1.00 87.56 139 THR A N 1
ATOM 1010 C CA . THR A 1 139 ? 14.369 -9.584 -4.302 1.00 87.56 139 THR A CA 1
ATOM 1011 C C . THR A 1 139 ? 14.073 -10.982 -3.775 1.00 87.56 139 THR A C 1
ATOM 1013 O O . THR A 1 139 ? 14.892 -11.880 -3.944 1.00 87.56 139 THR A O 1
ATOM 1016 N N . VAL A 1 140 ? 12.910 -11.192 -3.156 1.00 89.31 140 VAL A N 1
ATOM 1017 C CA . VAL A 1 140 ? 12.564 -12.472 -2.523 1.00 89.31 140 VAL A CA 1
ATOM 1018 C C . VAL A 1 140 ? 11.583 -13.255 -3.382 1.00 89.31 140 VAL A C 1
ATOM 1020 O O . VAL A 1 140 ? 11.818 -14.427 -3.675 1.00 89.31 140 VAL A O 1
ATOM 1023 N N . LEU A 1 141 ? 10.473 -12.627 -3.779 1.00 85.19 141 LEU A N 1
ATOM 1024 C CA . LEU A 1 141 ? 9.378 -13.319 -4.462 1.00 85.19 141 LEU A CA 1
ATOM 1025 C C . LEU A 1 141 ? 9.624 -13.461 -5.970 1.00 85.19 141 LEU A C 1
ATOM 1027 O O . LEU A 1 141 ? 9.449 -14.543 -6.520 1.00 85.19 141 LEU A O 1
ATOM 1031 N N . GLY A 1 142 ? 10.067 -12.391 -6.632 1.00 81.69 142 GLY A N 1
ATOM 1032 C CA . GLY A 1 142 ? 10.313 -12.344 -8.075 1.00 81.69 142 GLY A CA 1
ATOM 1033 C C . GLY A 1 142 ? 11.233 -13.463 -8.579 1.00 81.69 142 GLY A C 1
ATOM 1034 O O . GLY A 1 142 ? 10.844 -14.161 -9.514 1.00 81.69 142 GLY A O 1
ATOM 1035 N N . PRO A 1 143 ? 12.402 -13.704 -7.955 1.00 82.06 143 PRO A N 1
ATOM 1036 C CA . PRO A 1 143 ? 13.297 -14.789 -8.353 1.00 82.06 143 PRO A CA 1
ATOM 1037 C C . PRO A 1 143 ? 12.684 -16.182 -8.167 1.00 82.06 143 PRO A C 1
ATOM 1039 O O . PRO A 1 143 ? 12.913 -17.058 -8.989 1.00 82.06 143 PRO A O 1
ATOM 1042 N N . ARG A 1 144 ? 11.869 -16.383 -7.122 1.00 83.62 144 ARG A N 1
ATOM 1043 C CA . ARG A 1 144 ? 11.227 -17.677 -6.820 1.00 83.62 144 ARG A CA 1
ATOM 1044 C C . ARG A 1 144 ? 10.053 -18.015 -7.734 1.00 83.62 144 ARG A C 1
ATOM 1046 O O . ARG A 1 144 ? 9.702 -19.176 -7.848 1.00 83.62 144 ARG A O 1
ATOM 1053 N N . LEU A 1 145 ? 9.420 -17.007 -8.328 1.00 77.56 145 LEU A N 1
ATOM 1054 C CA . LEU A 1 145 ? 8.296 -17.183 -9.253 1.00 77.56 145 LEU A CA 1
ATOM 1055 C C . LEU A 1 145 ? 8.748 -17.314 -10.716 1.00 77.56 145 LEU A C 1
ATOM 1057 O O . LEU A 1 145 ? 7.932 -17.641 -11.573 1.00 77.56 145 LEU A O 1
ATOM 1061 N N . ARG A 1 146 ? 10.016 -16.994 -11.010 1.00 73.75 146 ARG A N 1
ATOM 1062 C CA . ARG A 1 146 ? 10.611 -17.031 -12.358 1.00 73.75 146 ARG A CA 1
ATOM 1063 C C . ARG A 1 146 ? 11.599 -18.187 -12.562 1.00 73.75 146 ARG A C 1
ATOM 1065 O O . ARG A 1 146 ? 12.007 -18.398 -13.702 1.00 73.75 146 ARG A O 1
ATOM 1072 N N . GLY A 1 147 ? 12.017 -18.855 -11.487 1.00 55.62 147 GLY A N 1
ATOM 1073 C CA . GLY A 1 147 ? 12.817 -20.086 -11.516 1.00 55.62 147 GLY A CA 1
ATOM 1074 C C . GLY A 1 147 ? 11.928 -21.316 -11.483 1.00 55.62 147 GLY A C 1
ATOM 1075 O O . GLY A 1 147 ? 12.337 -22.322 -12.096 1.00 55.62 147 GLY A O 1
#

pLDDT: mean 77.89, std 12.77, range [39.28, 92.5]

Mean predicted aligned error: 9.21 Å